Protein AF-A0AAN8U9X2-F1 (afdb_monomer)

Foldseek 3Di:
DDPPPPLQQFWQAKWKFKAAQVPAFDDQVVVQVPADQWDDDVVVPQWIWHADVVQTKIWTGHRGRMIIIIGTGGPRHRDDQVVVCVVPVVFWDDDCVVPQWIWGADVVVGTTGTTHRHD

Solvent-accessible surface area (backbone atoms only — not comparable to full-atom values): 6698 Å² total; per-residue (Å²): 135,84,83,77,76,72,82,60,59,26,29,31,68,44,35,40,41,43,47,73,66,87,70,53,74,48,64,57,66,64,50,54,73,70,50,70,65,59,52,71,43,71,90,82,43,75,41,35,40,36,50,44,79,83,68,46,29,45,33,42,38,35,38,78,24,39,34,38,36,39,33,41,50,76,46,94,52,67,63,60,64,67,60,51,29,65,78,37,48,96,37,32,49,68,49,65,92,84,38,69,37,35,42,34,52,43,79,81,70,53,26,47,36,41,41,34,72,53,126

Mean predicted aligned error: 9.98 Å

Nearest PDB structures (foldseek):
  8cen-assembly1_O  TM=5.261E-01  e=2.833E-11  Saccharomyces cerevisiae
  1cdw-assembly1_A  TM=5.249E-01  e=3.520E-11  Homo sapiens
  1vok-assembly5_A  TM=5.118E-01  e=2.833E-11  Arabidopsis thaliana
  1c9b-assembly1_B  TM=5.243E-01  e=5.433E-11  Homo sapiens
  6e16-assembly1_A  TM=5.246E-01  e=1.442E-10  Saccharomyces cerevisiae S288C

InterPro domains:
  IPR000814 TATA-box binding protein [PF00352] (10-69)
  IPR000814 TATA-box binding protein [PTHR10126] (6-68)
  IPR012295 TBP domain superfamily [G3DSA:3.30.310.10] (1-68)
  IPR012295 TBP domain superfamily [G3DSA:3.30.310.10] (69-119)

Structure (mmCIF, N/CA/C/O backbone):
data_AF-A0AAN8U9X2-F1
#
_entry.id   AF-A0AAN8U9X2-F1
#
loop_
_atom_site.group_PDB
_atom_site.id
_atom_site.type_symbol
_atom_site.label_atom_id
_atom_site.label_alt_id
_atom_site.label_comp_id
_atom_site.label_asym_id
_atom_site.label_entity_id
_atom_site.labe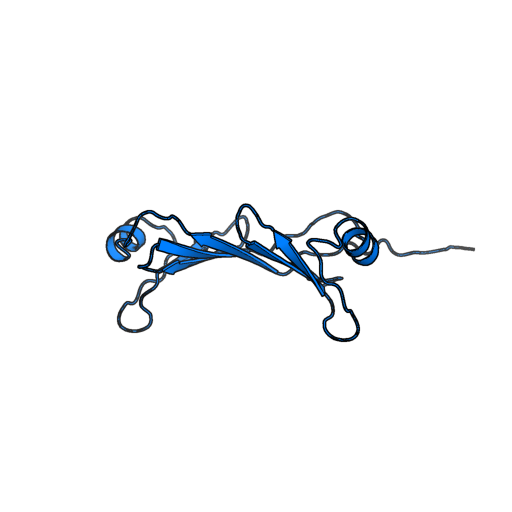l_seq_id
_atom_site.pdbx_PDB_ins_code
_atom_site.Cartn_x
_atom_site.Cartn_y
_atom_site.Cartn_z
_atom_site.occupancy
_atom_site.B_iso_or_equiv
_atom_site.auth_seq_id
_atom_site.auth_comp_id
_atom_site.auth_asym_id
_atom_site.auth_atom_id
_atom_site.pdbx_PDB_model_num
ATOM 1 N N . MET A 1 1 ? 22.095 -23.515 -30.495 1.00 36.56 1 MET A N 1
ATOM 2 C CA . MET A 1 1 ? 22.746 -22.586 -29.549 1.00 36.56 1 MET A CA 1
ATOM 3 C C . MET A 1 1 ? 21.622 -21.821 -28.869 1.00 36.56 1 MET A C 1
ATOM 5 O O . MET A 1 1 ? 20.996 -20.992 -29.509 1.00 36.56 1 MET A O 1
ATOM 9 N N . ALA A 1 2 ? 21.211 -22.280 -27.686 1.00 39.09 2 ALA A N 1
ATOM 10 C CA . ALA A 1 2 ? 19.971 -21.859 -27.040 1.00 39.09 2 ALA A CA 1
ATOM 11 C C . ALA A 1 2 ? 20.207 -20.580 -26.231 1.00 39.09 2 ALA A C 1
ATOM 13 O O . ALA A 1 2 ? 20.865 -20.643 -25.196 1.00 39.09 2 ALA A O 1
ATOM 14 N N . ASP A 1 3 ? 19.660 -19.448 -26.678 1.00 39.44 3 ASP A N 1
ATOM 15 C CA . ASP A 1 3 ? 19.497 -18.291 -25.801 1.00 39.44 3 ASP A CA 1
ATOM 16 C C . ASP A 1 3 ? 18.260 -18.529 -24.929 1.00 39.44 3 ASP A C 1
ATOM 18 O O . ASP A 1 3 ? 17.123 -18.255 -25.309 1.00 39.44 3 ASP A O 1
ATOM 22 N N . ARG A 1 4 ? 18.480 -19.156 -23.770 1.00 42.62 4 ARG A N 1
ATOM 23 C CA . ARG A 1 4 ? 17.512 -19.175 -22.673 1.00 42.62 4 ARG A CA 1
ATOM 24 C C . ARG A 1 4 ? 17.583 -17.823 -21.966 1.00 42.62 4 ARG A C 1
ATOM 26 O O . ARG A 1 4 ? 18.024 -17.751 -20.823 1.00 42.62 4 ARG A O 1
ATOM 33 N N . SER A 1 5 ? 17.131 -16.760 -22.616 1.00 51.12 5 SER A N 1
ATOM 34 C CA . SER A 1 5 ? 16.757 -15.537 -21.914 1.00 51.12 5 SER A CA 1
ATOM 35 C C . SER A 1 5 ? 15.471 -15.852 -21.140 1.00 51.12 5 SER A C 1
ATOM 37 O O . SER A 1 5 ? 14.353 -15.691 -21.623 1.00 51.12 5 SER A O 1
ATOM 39 N N . SER A 1 6 ? 15.639 -16.438 -19.951 1.00 49.09 6 SER A N 1
ATOM 40 C CA . SER A 1 6 ? 14.575 -16.739 -18.995 1.00 49.09 6 SER A CA 1
ATOM 41 C C . SER A 1 6 ? 13.675 -15.516 -18.859 1.00 49.09 6 SER A C 1
ATOM 43 O O . SER A 1 6 ? 14.129 -14.476 -18.386 1.00 49.09 6 SER A O 1
ATOM 45 N N . ALA A 1 7 ? 12.425 -15.621 -19.314 1.00 53.00 7 ALA A N 1
ATOM 46 C CA . ALA A 1 7 ? 11.437 -14.563 -19.180 1.00 53.00 7 ALA A CA 1
ATOM 47 C C . ALA A 1 7 ? 11.193 -14.328 -17.684 1.00 53.00 7 ALA A C 1
ATOM 49 O O . ALA A 1 7 ? 10.437 -15.056 -17.045 1.00 53.00 7 ALA A O 1
ATOM 50 N N . ILE A 1 8 ? 11.900 -13.357 -17.108 1.00 54.69 8 ILE A N 1
ATOM 51 C CA . ILE A 1 8 ? 11.717 -12.949 -15.718 1.00 54.69 8 ILE A CA 1
ATOM 52 C C . ILE A 1 8 ? 10.315 -12.350 -15.634 1.00 54.69 8 ILE A C 1
ATOM 54 O O . ILE A 1 8 ? 10.048 -11.316 -16.245 1.00 54.69 8 ILE A O 1
ATOM 58 N N . ILE A 1 9 ? 9.416 -13.013 -14.909 1.00 57.53 9 ILE A N 1
ATOM 59 C CA . ILE A 1 9 ? 8.098 -12.476 -14.573 1.00 57.53 9 ILE A CA 1
ATOM 60 C C . ILE A 1 9 ? 8.289 -11.666 -13.283 1.00 57.53 9 ILE A C 1
ATOM 62 O O . ILE A 1 9 ? 8.527 -12.264 -12.233 1.00 57.53 9 ILE A O 1
ATOM 66 N N . PRO A 1 10 ? 8.283 -10.323 -13.326 1.00 56.28 10 PRO A N 1
ATOM 67 C CA . PRO A 1 10 ? 8.374 -9.514 -12.126 1.00 56.28 10 PRO A CA 1
ATOM 68 C C . PRO A 1 10 ? 7.079 -9.633 -11.329 1.00 56.28 10 PRO A C 1
ATOM 70 O O . PRO A 1 10 ? 5.988 -9.663 -11.886 1.00 56.28 10 PRO A O 1
ATOM 73 N N . THR A 1 11 ? 7.203 -9.624 -10.010 1.00 57.62 11 THR A N 1
ATOM 74 C CA . THR A 1 11 ? 6.068 -9.624 -9.091 1.00 57.62 11 THR A CA 1
ATOM 75 C C . THR A 1 11 ? 5.982 -8.258 -8.408 1.00 57.62 11 THR A C 1
ATOM 77 O O . THR A 1 11 ? 6.978 -7.717 -7.922 1.00 57.62 11 THR A O 1
ATOM 80 N N . LEU A 1 12 ? 4.789 -7.654 -8.365 1.00 62.72 12 LEU A N 1
ATOM 81 C CA . LEU A 1 12 ? 4.561 -6.411 -7.621 1.00 62.72 12 LEU A CA 1
ATOM 82 C C . LEU A 1 12 ? 4.423 -6.743 -6.134 1.00 62.72 12 LEU A C 1
ATOM 84 O O . LEU A 1 12 ? 3.328 -6.898 -5.593 1.00 62.72 12 LEU A O 1
ATOM 88 N N . GLN A 1 13 ? 5.560 -6.840 -5.449 1.00 57.84 13 GLN A N 1
ATOM 89 C CA . GLN A 1 13 ? 5.555 -7.255 -4.051 1.00 57.84 13 GLN A CA 1
ATOM 90 C C . GLN A 1 13 ? 4.740 -6.328 -3.148 1.00 57.84 13 GLN A C 1
ATOM 92 O O . GLN A 1 13 ? 4.037 -6.836 -2.281 1.00 57.84 13 GLN A O 1
ATOM 97 N N . ASN A 1 14 ? 4.805 -5.005 -3.338 1.00 63.91 14 ASN A N 1
ATOM 98 C CA . ASN A 1 14 ? 4.109 -4.048 -2.478 1.00 63.91 14 ASN A CA 1
ATOM 99 C C . ASN A 1 14 ? 3.698 -2.777 -3.240 1.00 63.91 14 ASN A C 1
ATOM 101 O O . ASN A 1 14 ? 4.521 -1.998 -3.699 1.00 63.91 14 ASN A O 1
ATOM 105 N N . ILE A 1 15 ? 2.405 -2.504 -3.296 1.00 67.00 15 ILE A N 1
ATOM 106 C CA . ILE A 1 15 ? 1.794 -1.266 -3.764 1.00 67.00 15 ILE A CA 1
ATOM 107 C C . ILE A 1 15 ? 1.291 -0.519 -2.536 1.00 67.00 15 ILE A C 1
ATOM 109 O O . ILE A 1 15 ? 0.393 -1.005 -1.853 1.00 67.00 15 ILE A O 1
ATOM 113 N N . THR A 1 16 ? 1.823 0.676 -2.281 1.00 71.00 16 THR A N 1
ATOM 114 C CA . THR A 1 16 ? 1.337 1.535 -1.195 1.00 71.00 16 THR A CA 1
ATOM 115 C C . THR A 1 16 ? 0.561 2.717 -1.765 1.00 71.00 16 THR A C 1
ATOM 117 O O . THR A 1 16 ? 1.117 3.722 -2.199 1.00 71.00 16 THR A O 1
ATOM 120 N N . ALA A 1 17 ? -0.761 2.627 -1.746 1.00 70.12 17 ALA A N 1
ATOM 121 C CA . ALA A 1 17 ? -1.620 3.745 -2.092 1.00 70.12 17 ALA A CA 1
ATOM 122 C C . ALA A 1 17 ? -1.954 4.581 -0.862 1.00 70.12 17 ALA A C 1
ATOM 124 O O . ALA A 1 17 ? -2.247 4.059 0.209 1.00 70.12 17 ALA A O 1
ATOM 125 N N . THR A 1 18 ? -1.951 5.898 -1.024 1.00 75.19 18 THR A N 1
ATOM 126 C CA . THR A 1 18 ? -2.496 6.809 -0.021 1.00 75.19 18 THR A CA 1
ATOM 127 C C . THR A 1 18 ? -3.674 7.531 -0.654 1.00 75.19 18 THR A C 1
ATOM 129 O O . THR A 1 18 ? -3.566 8.076 -1.746 1.00 75.19 18 THR A O 1
ATOM 132 N N . LEU A 1 19 ? -4.808 7.548 0.032 1.00 76.69 19 LEU A N 1
ATOM 133 C CA . LEU A 1 19 ? -5.996 8.286 -0.366 1.00 76.69 19 LEU A CA 1
ATOM 134 C C . LEU A 1 19 ? -6.344 9.280 0.742 1.00 76.69 19 LEU A C 1
ATOM 136 O O . LEU A 1 19 ? -6.328 8.935 1.922 1.00 76.69 19 LEU A O 1
ATOM 140 N N . SER A 1 20 ? -6.650 10.515 0.362 1.00 79.00 20 SER A N 1
ATOM 141 C CA . SER A 1 20 ? -7.336 11.465 1.236 1.00 79.00 20 SER A CA 1
ATOM 142 C C . SER A 1 20 ? -8.790 11.493 0.797 1.00 79.00 20 SER A C 1
ATOM 144 O O . SER A 1 20 ? -9.056 11.666 -0.389 1.00 79.00 20 SER A O 1
ATOM 146 N N . LEU A 1 21 ? -9.715 11.255 1.723 1.00 76.19 21 LEU A N 1
ATOM 147 C CA . LEU A 1 21 ? -11.148 11.268 1.428 1.00 76.19 21 LEU A CA 1
ATOM 148 C C . LEU A 1 21 ? -11.749 12.677 1.457 1.00 76.19 21 LEU A C 1
ATOM 15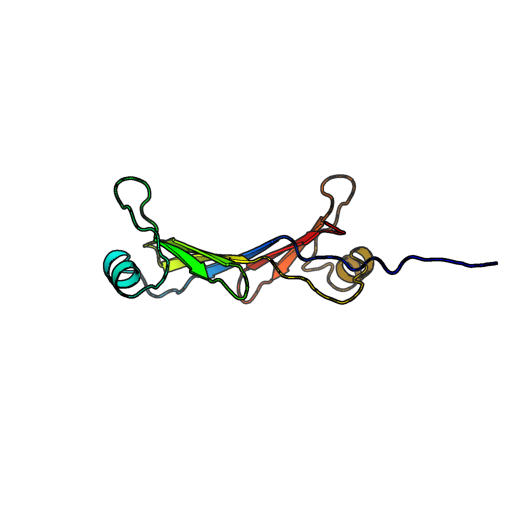0 O O . LEU A 1 21 ? -12.915 12.830 1.113 1.00 76.19 21 LEU A O 1
ATOM 154 N N . ASP A 1 22 ? -10.982 13.680 1.897 1.00 76.69 22 ASP A N 1
ATOM 155 C CA . ASP A 1 22 ? -11.372 15.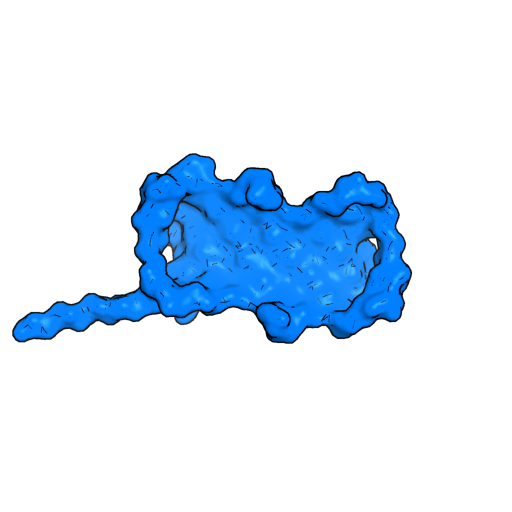096 1.981 1.00 76.69 22 ASP A CA 1
ATOM 156 C C . ASP A 1 22 ? -12.756 15.331 2.626 1.00 76.69 22 ASP A C 1
ATOM 158 O O . ASP A 1 22 ? -13.410 16.346 2.413 1.00 76.69 22 ASP A O 1
ATOM 162 N N . CYS A 1 23 ? -13.195 14.393 3.470 1.00 71.88 23 CYS A N 1
ATOM 163 C CA . CYS A 1 23 ? -14.529 14.346 4.064 1.00 71.88 23 CYS A CA 1
ATOM 164 C C . CYS A 1 23 ? -14.534 14.728 5.557 1.00 71.88 23 CYS A C 1
ATOM 166 O O . CYS A 1 23 ? -15.470 14.406 6.285 1.00 71.88 23 CYS A O 1
ATOM 168 N N . GLY A 1 24 ? -13.483 15.396 6.042 1.00 78.31 24 GLY A N 1
ATOM 169 C CA . GLY A 1 24 ? -13.331 15.750 7.456 1.00 78.31 24 GLY A CA 1
ATOM 170 C C . GLY A 1 24 ? -12.966 14.558 8.353 1.00 78.31 24 GLY A C 1
ATOM 171 O O . GLY A 1 24 ? -12.321 13.604 7.916 1.00 78.31 24 GLY A O 1
ATOM 172 N N . LYS A 1 25 ? -13.324 14.634 9.645 1.00 84.06 25 LYS A N 1
ATOM 173 C CA . LYS A 1 25 ? -13.003 13.579 10.621 1.00 84.06 25 LYS A CA 1
ATOM 174 C C . LYS A 1 25 ? -13.900 12.356 10.424 1.00 84.06 25 LYS A C 1
ATOM 176 O O . LYS A 1 25 ? -15.119 12.474 10.462 1.00 84.06 25 LYS A O 1
ATOM 181 N N . LEU A 1 26 ? -13.286 11.184 10.292 1.00 86.12 26 LEU A N 1
ATOM 182 C CA . LEU A 1 26 ? -13.973 9.897 10.212 1.00 86.12 26 LEU A CA 1
ATOM 183 C C . LEU A 1 26 ? -14.247 9.324 11.603 1.00 86.12 26 LEU A C 1
ATOM 185 O O . LEU A 1 26 ? -13.367 9.325 12.470 1.00 86.12 26 LEU A O 1
ATOM 189 N N . ASP A 1 27 ? -15.438 8.753 11.785 1.00 88.88 27 ASP A N 1
ATOM 190 C CA . ASP A 1 27 ? -15.756 7.958 12.969 1.00 88.88 27 ASP A CA 1
ATOM 191 C C . ASP A 1 27 ? -15.187 6.539 12.829 1.00 88.88 27 ASP A C 1
ATOM 193 O O . ASP A 1 27 ? -15.782 5.640 12.231 1.00 88.88 27 ASP A O 1
ATOM 197 N N . LEU A 1 28 ? -14.006 6.341 13.415 1.00 88.38 28 LEU A N 1
ATOM 198 C CA . LEU A 1 28 ? -13.319 5.053 13.412 1.00 88.38 28 LEU A CA 1
ATOM 199 C C . LEU A 1 28 ? -14.098 3.948 14.135 1.00 88.38 28 LEU A C 1
ATOM 201 O O . LEU A 1 28 ? -13.935 2.785 13.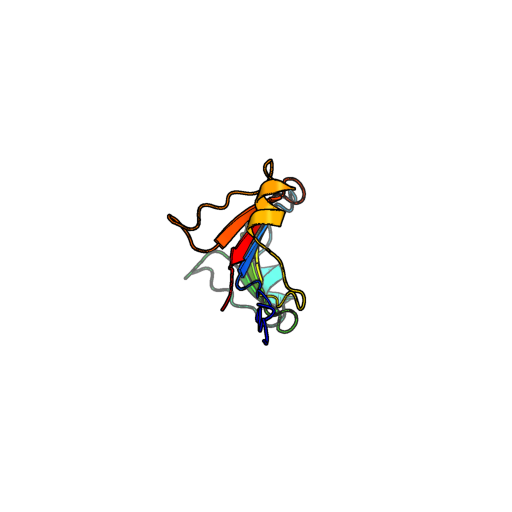778 1.00 88.38 28 LEU A O 1
ATOM 205 N N . LYS A 1 29 ? -14.938 4.279 15.127 1.00 89.44 29 LYS A N 1
ATOM 206 C CA . LYS A 1 29 ? -15.748 3.275 15.835 1.00 89.44 29 LYS A CA 1
ATOM 207 C C . LYS A 1 29 ? -16.859 2.760 14.935 1.00 89.44 29 LYS A C 1
ATOM 209 O O . LYS A 1 29 ? -17.057 1.552 14.865 1.00 89.44 29 LYS A O 1
ATOM 214 N N . ALA A 1 30 ? -17.545 3.663 14.238 1.00 88.94 30 ALA A N 1
ATOM 215 C CA . ALA A 1 30 ? -18.583 3.293 13.282 1.00 88.94 30 ALA A CA 1
ATOM 216 C C . ALA A 1 30 ? -18.010 2.443 12.137 1.00 88.94 30 ALA A C 1
ATOM 218 O O . ALA A 1 30 ? -18.583 1.411 11.794 1.00 88.94 30 ALA A O 1
ATOM 219 N N . ILE A 1 31 ? -16.841 2.828 11.609 1.00 87.56 31 ILE A N 1
ATOM 220 C CA . ILE A 1 31 ? -16.134 2.053 10.579 1.00 87.56 31 ILE A CA 1
ATOM 221 C C . ILE A 1 31 ? -15.748 0.673 11.110 1.00 87.56 31 ILE A C 1
ATOM 223 O O . ILE A 1 31 ? -15.994 -0.318 10.432 1.00 87.56 31 ILE A O 1
ATOM 227 N N . ALA A 1 32 ? -15.178 0.591 12.316 1.00 87.81 32 ALA A N 1
ATOM 228 C CA . ALA A 1 32 ? -14.793 -0.687 12.903 1.00 87.81 32 ALA A CA 1
ATOM 229 C C . ALA A 1 32 ? -16.002 -1.609 13.119 1.00 87.81 32 ALA A C 1
ATOM 231 O O . ALA A 1 32 ? -15.920 -2.792 12.838 1.00 87.81 32 ALA A O 1
ATOM 232 N N . LEU A 1 33 ? -17.143 -1.061 13.548 1.00 87.81 33 LEU A N 1
ATOM 233 C CA . LEU A 1 33 ? -18.361 -1.839 13.786 1.00 87.81 33 LEU A CA 1
ATOM 234 C C . LEU A 1 33 ? -18.967 -2.426 12.497 1.00 87.81 33 LEU A C 1
ATOM 236 O O . LEU A 1 33 ? -19.646 -3.448 12.548 1.00 87.81 33 LEU A O 1
ATOM 240 N N . GLN A 1 34 ? -18.769 -1.759 11.357 1.00 86.25 34 GLN A N 1
ATOM 241 C CA . GLN A 1 34 ? -19.326 -2.168 10.062 1.00 86.25 34 GLN A CA 1
ATOM 242 C C . GLN A 1 34 ? -18.343 -2.958 9.191 1.00 86.25 34 GLN A C 1
ATOM 244 O O . GLN A 1 34 ? -18.767 -3.673 8.277 1.00 86.25 34 GLN A O 1
ATOM 249 N N . ALA A 1 35 ? -17.040 -2.806 9.427 1.00 82.25 35 ALA A N 1
ATOM 250 C CA . ALA A 1 35 ? -16.011 -3.504 8.676 1.00 82.25 35 ALA A CA 1
ATOM 251 C C . ALA A 1 35 ? -16.031 -5.012 8.974 1.00 82.25 35 ALA A C 1
ATOM 253 O O . ALA A 1 35 ? -16.566 -5.477 9.975 1.00 82.25 35 ALA A O 1
ATOM 254 N N . ARG A 1 36 ? -15.473 -5.793 8.045 1.00 74.12 36 ARG A N 1
ATOM 255 C CA . ARG A 1 36 ? -15.220 -7.224 8.236 1.00 74.12 36 ARG A CA 1
ATOM 256 C C . ARG A 1 36 ? -13.711 -7.430 8.285 1.00 74.12 36 ARG A C 1
ATOM 258 O O . ARG A 1 36 ? -13.015 -6.954 7.390 1.00 74.12 36 ARG A O 1
ATOM 265 N N . ASN A 1 37 ? -13.226 -8.221 9.240 1.00 85.00 37 ASN A N 1
ATOM 266 C CA . ASN A 1 37 ? -11.796 -8.510 9.433 1.00 85.00 37 ASN A CA 1
ATOM 267 C C . ASN A 1 37 ? -10.965 -7.245 9.721 1.00 85.00 37 ASN A C 1
ATOM 269 O O . ASN A 1 37 ? -9.991 -6.937 9.019 1.00 85.00 37 ASN A O 1
ATOM 273 N N . GLU A 1 38 ? -11.365 -6.523 10.758 1.00 87.31 38 GLU A N 1
ATOM 274 C CA . GLU A 1 38 ? -10.735 -5.306 11.241 1.00 87.31 38 GLU A CA 1
ATOM 275 C C . GLU A 1 38 ? -10.084 -5.469 12.622 1.00 87.31 38 GLU A C 1
ATOM 277 O O . GLU A 1 38 ? -10.503 -6.262 13.460 1.00 87.31 38 GLU A O 1
ATOM 282 N N . GLU A 1 39 ? -9.042 -4.680 12.872 1.00 89.75 39 GLU A N 1
ATOM 283 C CA . GLU A 1 39 ? -8.459 -4.487 14.194 1.00 89.75 39 GLU A CA 1
ATOM 284 C C . GLU A 1 39 ? -8.575 -3.000 14.554 1.00 89.75 39 GLU A C 1
ATOM 286 O O . GLU A 1 39 ? -7.957 -2.140 13.915 1.00 89.75 39 GLU A O 1
ATOM 291 N N . TYR A 1 40 ? -9.341 -2.688 15.601 1.00 90.62 40 TYR A N 1
ATOM 292 C CA . TYR A 1 40 ? -9.447 -1.339 16.154 1.00 90.62 40 TYR A CA 1
ATOM 293 C C . TYR A 1 40 ? -9.200 -1.359 17.664 1.00 90.62 40 TYR A C 1
ATOM 295 O O . TYR A 1 40 ? -9.962 -1.939 18.434 1.00 90.62 40 TYR A O 1
ATOM 303 N N . ASN A 1 41 ? -8.120 -0.706 18.101 1.00 88.19 41 ASN A N 1
ATOM 304 C CA . ASN A 1 41 ? -7.828 -0.503 19.517 1.00 88.19 41 ASN A CA 1
ATOM 305 C C . ASN A 1 41 ? -7.311 0.927 19.737 1.00 88.19 41 ASN A C 1
ATOM 307 O O . ASN A 1 41 ? -6.103 1.152 19.620 1.00 88.19 41 ASN A O 1
ATOM 311 N N . PRO A 1 42 ? -8.188 1.880 20.106 1.00 85.62 42 PRO A N 1
ATOM 312 C CA . PRO A 1 42 ? -7.813 3.284 20.252 1.00 85.62 42 PRO A CA 1
ATOM 313 C C . PRO A 1 42 ? -6.810 3.538 21.383 1.00 85.62 42 PRO A C 1
ATOM 315 O O . PRO A 1 42 ? -6.159 4.576 21.372 1.00 85.62 42 PRO A O 1
ATOM 318 N N . LYS A 1 43 ? -6.650 2.607 22.340 1.00 88.81 43 LYS A N 1
ATOM 319 C CA . LYS A 1 43 ? -5.606 2.697 23.377 1.00 88.81 43 LYS A CA 1
ATOM 320 C C . LYS A 1 43 ? -4.218 2.347 22.833 1.00 88.81 43 LYS A C 1
ATOM 322 O O . LYS A 1 43 ? -3.228 2.815 23.379 1.00 88.81 43 LYS A O 1
ATOM 327 N N . ARG A 1 44 ? -4.148 1.510 21.788 1.00 88.50 44 ARG A N 1
ATOM 328 C CA . ARG A 1 44 ? -2.896 1.101 21.132 1.00 88.50 44 ARG A CA 1
ATOM 329 C C . ARG A 1 44 ? -2.534 2.062 20.003 1.00 88.50 44 ARG A C 1
ATOM 331 O O . ARG A 1 44 ? -1.434 2.596 19.994 1.00 88.50 44 ARG A O 1
ATOM 338 N N . LEU A 1 45 ? -3.447 2.255 19.049 1.00 84.19 45 LEU A N 1
ATOM 339 C CA . LEU A 1 45 ? -3.268 3.130 17.888 1.00 84.19 45 LEU A CA 1
ATOM 340 C C . LEU A 1 45 ? -4.617 3.756 17.480 1.00 84.19 45 LEU A C 1
ATOM 342 O O . LEU A 1 45 ? -5.608 3.032 17.372 1.00 84.19 45 LEU A O 1
ATOM 346 N N . PRO A 1 46 ? -4.681 5.067 17.183 1.00 86.19 46 PRO A N 1
ATOM 347 C CA . PRO A 1 46 ? -5.910 5.745 16.762 1.00 86.19 46 PRO A CA 1
ATOM 348 C C . PRO A 1 46 ? -6.195 5.544 15.258 1.00 86.19 46 PRO A C 1
ATOM 350 O O . PRO A 1 46 ? -6.370 6.508 14.510 1.00 86.19 46 PRO A O 1
ATOM 353 N N . LEU A 1 47 ? -6.207 4.288 14.803 1.00 89.56 47 LEU A N 1
ATOM 354 C CA . LEU A 1 47 ? -6.491 3.896 13.420 1.00 89.56 47 LEU A CA 1
ATOM 355 C C . LEU A 1 47 ? -7.244 2.563 13.371 1.00 89.56 47 LEU A C 1
ATOM 357 O O . LEU A 1 47 ? -7.165 1.770 14.311 1.00 89.56 47 LEU A O 1
ATOM 361 N N . VAL A 1 48 ? -7.946 2.314 12.267 1.00 91.62 48 VAL A N 1
ATOM 362 C CA . VAL A 1 48 ? -8.539 1.004 11.959 1.00 91.62 48 VAL A CA 1
ATOM 363 C C . VAL A 1 48 ? -7.625 0.285 10.976 1.00 91.62 48 VAL A C 1
ATOM 365 O O . VAL A 1 48 ? -7.277 0.842 9.931 1.00 91.62 48 VAL A O 1
ATOM 368 N N . ILE A 1 49 ? -7.231 -0.941 11.309 1.00 91.12 49 ILE A N 1
ATOM 369 C CA . ILE A 1 49 ? -6.554 -1.846 10.378 1.00 91.12 49 ILE A CA 1
ATOM 370 C C . ILE A 1 49 ? -7.629 -2.729 9.763 1.00 91.12 49 ILE A C 1
ATOM 372 O O . ILE A 1 49 ? -8.344 -3.397 10.495 1.00 91.12 49 ILE A O 1
ATOM 376 N N . MET A 1 50 ? -7.736 -2.766 8.443 1.00 89.44 50 MET A N 1
ATOM 377 C CA . MET A 1 50 ? -8.673 -3.631 7.727 1.00 89.44 50 MET A CA 1
ATOM 378 C C . MET A 1 50 ? -7.904 -4.541 6.775 1.00 89.44 50 MET A C 1
ATOM 380 O O . MET A 1 50 ? -6.992 -4.083 6.080 1.00 89.44 50 MET A O 1
ATOM 384 N N . ARG A 1 51 ? -8.256 -5.828 6.729 1.00 88.25 51 ARG A N 1
ATOM 385 C CA . ARG A 1 51 ? -7.592 -6.808 5.857 1.00 88.25 51 ARG A CA 1
ATOM 386 C C . ARG A 1 51 ? -8.565 -7.373 4.832 1.00 88.25 51 ARG A C 1
ATOM 388 O O . ARG A 1 51 ? -9.577 -7.972 5.187 1.00 88.25 51 ARG A O 1
ATOM 395 N N . ILE A 1 52 ? -8.217 -7.234 3.556 1.00 85.06 52 ILE A N 1
ATOM 396 C CA . ILE A 1 52 ? -8.957 -7.835 2.441 1.00 85.06 52 ILE A CA 1
ATOM 397 C C . ILE A 1 52 ? -8.184 -9.073 1.988 1.00 85.06 52 ILE A C 1
ATOM 399 O O . ILE A 1 52 ? -6.957 -9.042 1.878 1.00 85.06 52 ILE A O 1
ATOM 403 N N . ARG A 1 53 ? -8.896 -10.185 1.775 1.00 82.94 53 ARG A N 1
ATOM 404 C CA . ARG A 1 53 ? -8.283 -11.467 1.391 1.00 82.94 53 ARG A CA 1
ATOM 405 C C . ARG A 1 53 ? -7.912 -11.513 -0.089 1.00 82.94 53 ARG A C 1
ATOM 407 O O . ARG A 1 53 ? -6.845 -12.020 -0.413 1.00 82.94 53 ARG A O 1
ATOM 414 N N . GLU A 1 54 ? -8.761 -10.965 -0.955 1.00 76.06 54 GLU A N 1
ATOM 415 C CA . GLU A 1 54 ? -8.563 -10.980 -2.402 1.00 76.06 54 GLU A CA 1
ATOM 416 C C . GLU A 1 54 ? -8.995 -9.638 -3.027 1.00 76.06 54 GLU A C 1
ATOM 418 O O . GLU A 1 54 ? -10.177 -9.298 -2.958 1.00 76.06 54 GLU A O 1
ATOM 423 N N . PRO A 1 55 ? -8.053 -8.848 -3.585 1.00 74.81 55 PRO A N 1
ATOM 424 C CA . PRO A 1 55 ? -6.600 -9.032 -3.492 1.00 74.81 55 PRO A CA 1
ATOM 425 C C . PRO A 1 55 ? -6.115 -8.932 -2.036 1.00 74.81 55 PRO A C 1
ATOM 427 O O . PRO A 1 55 ? -6.746 -8.281 -1.200 1.00 74.81 55 PRO A O 1
ATOM 430 N N . LYS A 1 56 ? -4.987 -9.579 -1.721 1.00 80.56 56 LYS A N 1
ATOM 431 C CA . LYS A 1 56 ? -4.411 -9.551 -0.372 1.00 80.56 56 LYS A CA 1
ATOM 432 C C . LYS A 1 56 ? -3.922 -8.137 -0.061 1.00 80.56 56 LYS A C 1
ATOM 434 O O . LYS A 1 56 ? -2.873 -7.714 -0.548 1.00 80.56 56 LYS A O 1
ATOM 439 N N . THR A 1 57 ? -4.682 -7.406 0.751 1.00 83.81 57 THR A N 1
ATOM 440 C CA . THR A 1 57 ? -4.363 -6.017 1.110 1.00 83.81 57 THR A CA 1
ATOM 441 C C . THR A 1 57 ? -4.545 -5.756 2.599 1.00 83.81 57 THR A C 1
ATOM 443 O O . THR A 1 57 ? -5.375 -6.371 3.273 1.00 83.81 57 THR A O 1
ATOM 446 N N . THR A 1 58 ? -3.741 -4.835 3.123 1.00 87.50 58 THR A N 1
ATOM 447 C CA . THR A 1 58 ? -3.882 -4.267 4.464 1.00 87.50 58 THR A CA 1
ATOM 448 C C . THR A 1 58 ? -4.114 -2.771 4.323 1.00 87.50 58 THR A C 1
ATOM 450 O O . THR A 1 58 ? -3.283 -2.050 3.779 1.00 87.50 58 THR A O 1
ATOM 453 N N . THR A 1 59 ? -5.252 -2.305 4.818 1.00 87.38 59 THR A N 1
ATOM 454 C CA . THR A 1 59 ? -5.647 -0.899 4.794 1.00 87.38 59 THR A CA 1
ATOM 455 C C . THR A 1 59 ? -5.566 -0.316 6.197 1.00 87.38 59 THR A C 1
ATOM 457 O O . THR A 1 59 ? -6.044 -0.916 7.154 1.00 87.38 59 THR A O 1
ATOM 460 N N . LEU A 1 60 ? -4.968 0.862 6.318 1.00 89.31 60 LEU A N 1
ATOM 461 C CA . LEU A 1 60 ? -4.852 1.659 7.530 1.00 89.31 60 LEU A CA 1
ATOM 462 C C . LEU A 1 60 ? -5.710 2.916 7.365 1.00 89.31 60 LEU A C 1
ATOM 464 O O . LEU A 1 60 ? -5.416 3.768 6.523 1.00 89.31 60 LEU A O 1
ATOM 468 N N . ILE A 1 61 ? -6.760 3.038 8.170 1.00 88.50 61 ILE A N 1
ATOM 469 C CA . ILE A 1 61 ? -7.723 4.143 8.113 1.00 88.50 61 ILE A CA 1
ATOM 470 C C . ILE A 1 61 ? -7.497 5.052 9.317 1.00 88.50 61 ILE A C 1
ATOM 472 O O . ILE A 1 61 ? -7.591 4.614 10.464 1.00 88.50 61 ILE A O 1
ATOM 476 N N . PHE A 1 62 ? -7.215 6.326 9.059 1.00 88.81 62 PHE A N 1
ATOM 477 C CA . PHE A 1 62 ? -6.944 7.331 10.081 1.00 88.81 62 PHE A CA 1
ATOM 478 C C . PHE A 1 62 ? -8.166 8.228 10.279 1.00 88.81 62 PHE A C 1
ATOM 480 O O . PHE A 1 62 ? -8.830 8.610 9.315 1.00 88.81 62 PHE A O 1
ATOM 487 N N . ALA A 1 63 ? -8.413 8.651 11.523 1.00 85.38 63 ALA A N 1
ATOM 488 C CA . ALA A 1 63 ? -9.524 9.550 11.858 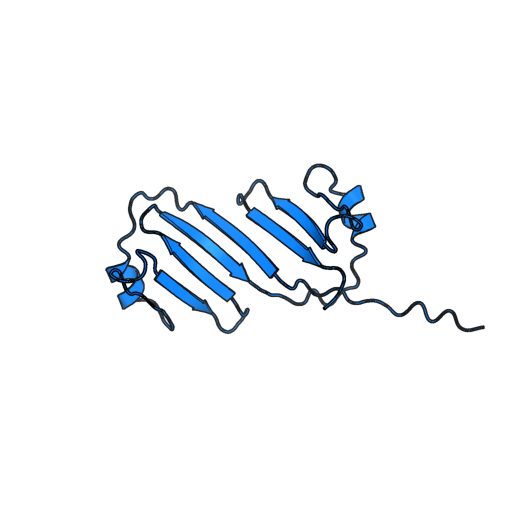1.00 85.38 63 ALA A CA 1
ATOM 489 C C . ALA A 1 63 ? -9.490 10.874 11.074 1.00 85.38 63 ALA A C 1
ATOM 491 O O . ALA A 1 63 ? -10.522 11.499 10.883 1.00 85.38 63 ALA A O 1
ATOM 492 N N . ALA A 1 64 ? -8.320 11.297 10.590 1.00 83.81 64 ALA A N 1
ATOM 493 C CA . ALA A 1 64 ? -8.145 12.510 9.792 1.00 83.81 64 ALA A CA 1
ATOM 494 C C . ALA A 1 64 ? -8.638 12.391 8.331 1.00 83.81 64 ALA A C 1
ATOM 496 O O . ALA A 1 64 ? -8.289 13.236 7.515 1.00 83.81 64 ALA A O 1
ATOM 497 N N . GLY A 1 65 ? -9.368 11.330 7.965 1.00 79.88 65 GLY A N 1
ATOM 498 C CA . GLY A 1 65 ? -9.828 11.126 6.584 1.00 79.88 65 GLY A CA 1
ATOM 499 C C . GLY A 1 65 ? -8.739 10.616 5.636 1.00 79.88 65 GLY A C 1
ATOM 500 O O . GLY A 1 65 ? -8.960 10.512 4.432 1.00 79.88 65 GLY A O 1
ATOM 501 N N . LYS A 1 66 ? -7.559 10.280 6.172 1.00 81.06 66 LYS A N 1
ATOM 502 C CA . LYS A 1 66 ? -6.449 9.694 5.419 1.00 81.06 66 LYS A CA 1
ATOM 503 C C . LYS A 1 66 ? -6.537 8.174 5.469 1.00 81.06 66 LYS A C 1
ATOM 505 O O . LYS A 1 66 ? -6.666 7.590 6.543 1.00 81.06 66 LYS A O 1
ATOM 510 N N . ILE A 1 67 ? -6.400 7.535 4.320 1.00 82.12 67 ILE A N 1
ATOM 511 C CA . ILE A 1 67 ? -6.347 6.085 4.164 1.00 82.12 67 ILE A CA 1
ATOM 512 C C . ILE A 1 67 ? -5.004 5.725 3.533 1.00 82.12 67 ILE A C 1
ATOM 514 O O . ILE A 1 67 ? -4.595 6.328 2.545 1.00 82.12 67 ILE A O 1
ATOM 518 N N . ASN A 1 68 ? -4.308 4.742 4.096 1.00 78.81 68 ASN A N 1
ATOM 519 C CA . ASN A 1 68 ? -3.137 4.128 3.475 1.00 78.81 68 ASN A CA 1
ATOM 520 C C . ASN A 1 68 ? -3.453 2.663 3.188 1.00 78.81 68 ASN A C 1
ATOM 522 O O . ASN A 1 68 ? -3.796 1.920 4.097 1.00 78.81 68 ASN A O 1
ATOM 526 N N . ILE A 1 69 ? -3.348 2.247 1.937 1.00 78.06 69 ILE A N 1
ATOM 527 C CA . ILE A 1 69 ? -3.606 0.889 1.475 1.00 78.06 69 ILE A CA 1
ATOM 528 C C . ILE A 1 69 ? -2.269 0.301 1.061 1.00 78.06 69 ILE A C 1
ATOM 530 O O . ILE A 1 69 ? -1.595 0.859 0.204 1.00 78.06 69 ILE A O 1
ATOM 534 N N . VAL A 1 70 ? -1.898 -0.828 1.648 1.00 77.62 70 VAL A N 1
ATOM 535 C CA . VAL A 1 70 ? -0.767 -1.635 1.200 1.00 77.62 70 VAL A CA 1
ATOM 536 C C . VAL A 1 70 ? -1.333 -2.902 0.575 1.00 77.62 70 VAL A C 1
ATOM 538 O O . VAL A 1 70 ? -2.019 -3.681 1.238 1.00 77.62 70 VAL A O 1
ATOM 541 N N . ALA A 1 71 ? -1.083 -3.094 -0.711 1.00 70.00 71 ALA A N 1
ATOM 542 C CA . ALA A 1 71 ? -1.535 -4.233 -1.494 1.00 70.00 71 ALA A CA 1
ATOM 543 C C . ALA A 1 71 ? -0.333 -4.964 -2.084 1.00 70.00 71 ALA A C 1
ATOM 545 O O . ALA A 1 71 ? 0.650 -4.332 -2.432 1.00 70.00 71 ALA A O 1
ATOM 546 N N . SER A 1 72 ? -0.407 -6.278 -2.236 1.00 68.56 72 SER A N 1
ATOM 547 C CA . SER A 1 72 ? 0.575 -7.040 -3.012 1.00 68.56 72 SER A CA 1
ATOM 548 C C . SER A 1 72 ? -0.146 -7.654 -4.202 1.00 68.56 72 SER A C 1
ATOM 550 O O . SER A 1 72 ? -1.257 -8.170 -4.032 1.00 68.56 72 SER A O 1
ATOM 552 N N . CYS A 1 73 ? 0.425 -7.578 -5.402 1.00 67.31 73 CYS A N 1
ATOM 553 C CA . CYS A 1 73 ? -0.157 -8.240 -6.564 1.00 67.31 73 CYS A CA 1
ATOM 554 C C . CYS A 1 73 ? 0.911 -8.853 -7.470 1.00 67.31 73 CYS A C 1
ATOM 556 O O . CYS A 1 73 ? 2.048 -8.410 -7.537 1.00 67.31 73 CYS A O 1
ATOM 558 N N . ASP A 1 74 ? 0.542 -9.907 -8.184 1.00 64.81 74 ASP A N 1
ATOM 559 C CA . ASP A 1 74 ? 1.404 -10.495 -9.199 1.00 64.81 74 ASP A CA 1
ATOM 560 C C . ASP A 1 74 ? 0.998 -9.941 -10.570 1.00 64.81 74 ASP A C 1
ATOM 562 O O . ASP A 1 74 ? -0.122 -10.165 -11.041 1.00 64.81 74 ASP A O 1
ATOM 566 N N . VAL A 1 75 ? 1.894 -9.179 -11.195 1.00 61.38 75 VAL A N 1
ATOM 567 C CA . VAL A 1 75 ? 1.741 -8.741 -12.583 1.00 61.38 75 VAL A CA 1
ATOM 568 C C . VAL A 1 75 ? 2.319 -9.846 -13.445 1.00 61.38 75 VAL A C 1
ATOM 570 O O . VAL A 1 75 ? 3.512 -9.890 -13.706 1.00 61.38 75 VAL A O 1
ATOM 573 N N . ARG A 1 76 ? 1.440 -10.750 -13.886 1.00 57.47 76 ARG A N 1
ATOM 574 C CA . ARG A 1 76 ? 1.747 -11.955 -14.678 1.00 57.47 76 ARG A CA 1
ATOM 575 C C . ARG A 1 76 ? 2.289 -11.670 -16.094 1.00 57.47 76 ARG A C 1
ATOM 577 O O . ARG A 1 76 ? 1.985 -12.407 -17.030 1.00 57.47 76 ARG A O 1
ATOM 584 N N . PHE A 1 77 ? 3.049 -10.596 -16.285 1.00 56.94 77 PHE A N 1
ATOM 585 C CA . PHE A 1 77 ? 3.742 -10.266 -17.522 1.00 56.94 77 PHE A CA 1
ATOM 586 C C . PHE A 1 77 ? 5.162 -9.755 -17.226 1.00 56.94 77 PHE A C 1
ATOM 588 O O . PHE A 1 77 ? 5.347 -8.969 -16.296 1.00 56.94 77 PHE A O 1
ATOM 595 N N . PRO A 1 78 ? 6.169 -10.163 -18.021 1.00 54.66 78 PRO A N 1
ATOM 596 C CA . PRO A 1 78 ? 7.536 -9.673 -17.896 1.00 54.66 78 PRO A CA 1
ATOM 597 C C . PRO A 1 78 ? 7.571 -8.157 -18.108 1.00 54.66 78 PRO A C 1
ATOM 599 O O . PRO A 1 78 ? 7.212 -7.664 -19.175 1.00 54.66 78 PRO A O 1
ATOM 602 N N . ASN A 1 79 ? 7.995 -7.408 -17.094 1.00 62.72 79 ASN A N 1
ATOM 603 C CA . ASN A 1 79 ? 8.105 -5.956 -17.151 1.00 62.72 79 ASN A CA 1
ATOM 604 C C . ASN A 1 79 ? 9.570 -5.560 -16.959 1.00 62.72 79 ASN A C 1
ATOM 606 O O . ASN A 1 79 ? 10.177 -5.849 -15.926 1.00 62.72 79 ASN A O 1
ATOM 610 N N . ARG A 1 80 ? 10.159 -4.916 -17.969 1.00 72.94 80 ARG A N 1
ATOM 611 C CA . ARG A 1 80 ? 11.534 -4.418 -17.892 1.00 72.94 80 ARG A CA 1
ATOM 612 C C . ARG A 1 80 ? 11.492 -3.083 -17.144 1.00 72.94 80 ARG A C 1
ATOM 614 O O . ARG A 1 80 ? 11.069 -2.085 -17.724 1.00 72.94 80 ARG A O 1
ATOM 621 N N . LEU A 1 81 ? 11.899 -3.068 -15.868 1.00 77.06 81 LEU A N 1
ATOM 622 C CA . LEU A 1 81 ? 11.841 -1.861 -15.020 1.00 77.06 81 LEU A CA 1
ATOM 623 C C . LEU A 1 81 ? 12.532 -0.658 -15.664 1.00 77.06 81 LEU A C 1
ATOM 625 O O . LEU A 1 81 ? 12.016 0.450 -15.591 1.00 77.06 81 LEU A O 1
ATOM 629 N N . GLU A 1 82 ? 13.644 -0.890 -16.358 1.00 80.69 82 GLU A N 1
ATOM 630 C CA . GLU A 1 82 ? 14.359 0.139 -17.119 1.00 80.69 82 GLU A CA 1
ATOM 631 C C . GLU A 1 82 ? 13.480 0.778 -18.199 1.00 80.69 82 GLU A C 1
ATOM 633 O O . GLU A 1 82 ? 13.432 1.998 -18.322 1.00 80.69 82 GLU A O 1
ATOM 638 N N . GLY A 1 83 ? 12.730 -0.033 -18.952 1.00 80.50 83 GLY A N 1
ATOM 639 C CA . GLY A 1 83 ? 11.821 0.461 -19.985 1.00 80.50 83 GLY A CA 1
ATOM 640 C C . GLY A 1 83 ? 10.693 1.306 -19.394 1.00 80.50 83 GLY A C 1
ATOM 641 O O . GLY A 1 83 ? 10.377 2.367 -19.928 1.00 80.50 83 GLY A O 1
ATOM 642 N N . LEU A 1 84 ? 10.138 0.878 -18.254 1.00 78.88 84 LEU A N 1
ATOM 643 C CA . LEU A 1 84 ? 9.126 1.646 -17.528 1.00 78.88 84 LEU A CA 1
ATOM 644 C C . LEU A 1 84 ? 9.700 2.959 -16.973 1.00 78.88 84 LEU A C 1
ATOM 646 O O . LEU A 1 84 ? 9.063 4.004 -17.101 1.00 78.88 84 LEU A O 1
ATOM 650 N N . ALA A 1 85 ? 10.909 2.924 -16.407 1.00 84.94 85 ALA A N 1
ATOM 651 C CA . ALA A 1 85 ? 11.595 4.104 -15.891 1.00 84.94 85 ALA A CA 1
ATOM 652 C C . ALA A 1 85 ? 11.863 5.137 -16.991 1.00 84.94 85 ALA A C 1
ATOM 654 O O . ALA A 1 85 ? 11.648 6.326 -16.775 1.00 84.94 85 ALA A O 1
ATOM 655 N N . ILE A 1 86 ? 12.279 4.690 -18.179 1.00 84.50 86 ILE A N 1
ATOM 656 C CA . ILE A 1 86 ? 12.541 5.568 -19.325 1.00 84.50 86 ILE A CA 1
ATOM 657 C C . ILE A 1 86 ? 11.233 6.149 -19.869 1.00 84.50 86 ILE A C 1
ATOM 659 O O . ILE A 1 86 ? 11.116 7.365 -20.025 1.00 84.50 86 ILE A O 1
ATOM 663 N N . ALA A 1 87 ? 10.234 5.300 -20.128 1.00 83.62 87 ALA A N 1
ATOM 664 C CA . ALA A 1 87 ? 8.970 5.732 -20.718 1.00 83.62 87 ALA A CA 1
ATOM 665 C C . ALA A 1 87 ? 8.182 6.673 -19.790 1.00 83.62 87 ALA A C 1
ATOM 667 O O . ALA A 1 87 ? 7.491 7.575 -20.258 1.00 83.62 87 ALA A O 1
ATOM 668 N N . HIS A 1 88 ? 8.273 6.463 -18.472 1.00 85.19 88 HIS A N 1
ATOM 669 C CA . HIS A 1 88 ? 7.552 7.228 -17.454 1.00 85.19 88 HIS A CA 1
ATOM 670 C C . HIS A 1 88 ? 8.522 7.962 -16.511 1.00 85.19 88 HIS A C 1
ATOM 672 O O . HIS A 1 88 ? 8.289 8.015 -15.301 1.00 85.19 88 HIS A O 1
ATOM 678 N N . SER A 1 89 ? 9.598 8.550 -17.042 1.00 87.00 89 SER A N 1
ATOM 679 C CA . SER A 1 89 ? 10.659 9.212 -16.256 1.00 87.00 89 SER A CA 1
ATOM 680 C C . SER A 1 89 ? 10.161 10.364 -15.378 1.00 87.00 89 SER A C 1
ATOM 682 O O . SER A 1 89 ? 10.660 10.579 -14.279 1.00 87.00 89 SER A O 1
ATOM 684 N N . ALA A 1 90 ? 9.102 11.059 -15.802 1.00 88.94 90 ALA A N 1
ATOM 685 C CA . ALA A 1 90 ? 8.468 12.120 -15.016 1.00 88.94 90 ALA A CA 1
ATOM 686 C C . ALA A 1 90 ? 7.754 11.614 -13.743 1.00 88.94 90 ALA A C 1
ATOM 688 O O . ALA A 1 90 ? 7.433 12.408 -12.855 1.00 88.94 90 ALA A O 1
ATOM 689 N N . PHE A 1 91 ? 7.468 10.311 -13.667 1.00 86.25 91 PHE A N 1
ATOM 690 C CA . PHE A 1 91 ? 6.728 9.681 -12.570 1.00 86.25 91 PHE A CA 1
ATOM 691 C C . PHE A 1 91 ? 7.520 8.570 -11.877 1.00 86.25 91 PHE A C 1
ATOM 693 O O . PHE A 1 91 ? 7.108 8.131 -10.808 1.00 86.25 91 PHE A O 1
ATOM 700 N N . SER A 1 92 ? 8.635 8.122 -12.450 1.00 88.69 92 SER A N 1
ATOM 701 C CA . SER A 1 92 ? 9.371 6.939 -12.004 1.00 88.69 92 SER A CA 1
ATOM 702 C C . SER A 1 92 ? 10.784 7.303 -11.570 1.00 88.69 92 SER A C 1
ATOM 704 O O . SER A 1 92 ? 11.473 8.056 -12.250 1.00 88.69 92 SER A O 1
ATOM 706 N N . SER A 1 93 ? 11.235 6.725 -10.463 1.00 89.69 93 SER A N 1
ATOM 707 C CA . SER A 1 93 ? 12.628 6.782 -10.017 1.00 89.69 93 SER A CA 1
ATOM 708 C C . SER A 1 93 ? 13.140 5.354 -9.873 1.00 89.69 93 SER A C 1
ATOM 710 O O . SER A 1 93 ? 12.557 4.570 -9.123 1.00 89.69 93 SER A O 1
ATOM 712 N N . TYR A 1 94 ? 14.186 5.005 -10.618 1.00 88.56 94 TYR A N 1
ATOM 713 C CA . TYR A 1 94 ? 14.781 3.671 -10.616 1.00 88.56 94 TYR A CA 1
ATOM 714 C C . TYR A 1 94 ? 16.304 3.793 -10.561 1.00 88.56 94 TYR A C 1
ATOM 716 O O . TYR A 1 94 ? 16.929 4.204 -11.534 1.00 88.56 94 TYR A O 1
ATOM 724 N N . GLU A 1 95 ? 16.873 3.455 -9.407 1.00 88.50 95 GLU A N 1
ATOM 725 C CA . GLU A 1 95 ? 18.310 3.504 -9.127 1.00 88.50 95 GLU A CA 1
ATOM 726 C C . GLU A 1 95 ? 18.712 2.165 -8.486 1.00 88.50 95 GLU A C 1
ATOM 728 O O . GLU A 1 95 ? 18.749 2.071 -7.257 1.00 88.50 95 GLU A O 1
ATOM 733 N N . PRO A 1 96 ? 18.953 1.107 -9.291 1.00 83.81 96 PRO A N 1
ATOM 734 C CA . PRO A 1 96 ? 19.138 -0.259 -8.788 1.00 83.81 96 PRO A CA 1
ATOM 735 C C . PRO A 1 96 ? 20.316 -0.411 -7.817 1.00 83.81 96 PRO A C 1
ATOM 737 O O . PRO A 1 96 ? 20.262 -1.261 -6.934 1.00 83.81 96 PRO A O 1
ATOM 740 N N . GLU A 1 97 ? 21.333 0.449 -7.930 1.00 87.88 97 GLU A N 1
ATOM 741 C CA . GLU A 1 97 ? 22.487 0.506 -7.018 1.00 87.88 97 GLU A CA 1
ATOM 742 C C . GLU A 1 97 ? 22.120 0.993 -5.604 1.00 87.88 97 GLU A C 1
ATOM 744 O O . GLU A 1 97 ? 22.786 0.649 -4.631 1.00 87.88 97 GLU A O 1
ATOM 749 N N . ILE A 1 98 ? 21.060 1.799 -5.474 1.00 87.44 98 ILE A N 1
ATOM 750 C CA . ILE A 1 98 ? 20.583 2.334 -4.189 1.00 87.44 98 ILE A CA 1
ATOM 751 C C . ILE A 1 98 ? 19.422 1.495 -3.657 1.00 87.44 98 ILE A C 1
ATOM 753 O O . ILE A 1 98 ? 19.312 1.252 -2.453 1.00 87.44 98 ILE A O 1
ATOM 757 N N . PHE A 1 99 ? 18.525 1.070 -4.546 1.00 83.12 99 PHE A N 1
ATOM 758 C CA . PHE A 1 99 ? 17.326 0.335 -4.185 1.00 83.12 99 PHE A CA 1
ATOM 759 C C . PHE A 1 99 ? 16.871 -0.582 -5.338 1.00 83.12 99 PHE A C 1
ATOM 761 O O . PHE A 1 99 ? 16.675 -0.099 -6.452 1.00 83.12 99 PHE A O 1
ATOM 768 N N . PRO A 1 100 ? 16.605 -1.883 -5.092 1.00 79.75 100 PRO A N 1
ATOM 769 C CA . PRO A 1 100 ? 16.344 -2.882 -6.141 1.00 79.75 100 PRO A CA 1
ATOM 770 C C . PRO A 1 100 ? 14.960 -2.773 -6.820 1.00 79.75 100 PRO A C 1
ATOM 772 O O . PRO A 1 100 ? 14.497 -3.713 -7.469 1.00 79.75 100 PRO A O 1
ATOM 775 N N . GLY A 1 101 ? 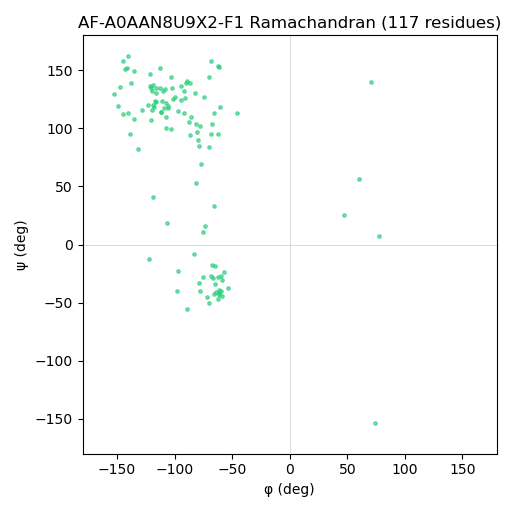14.261 -1.648 -6.669 1.00 81.75 101 GLY A N 1
ATOM 776 C CA . GLY A 1 101 ? 12.932 -1.441 -7.230 1.00 81.75 101 GLY A CA 1
ATOM 777 C C . GLY A 1 101 ? 12.702 -0.046 -7.794 1.00 81.75 101 GLY A C 1
ATOM 778 O O . GLY A 1 101 ? 13.409 0.909 -7.497 1.00 81.75 101 GLY A O 1
ATOM 779 N N . LEU A 1 102 ? 11.670 0.076 -8.617 1.00 83.50 102 LEU A N 1
ATOM 780 C CA . LEU A 1 102 ? 11.205 1.322 -9.201 1.00 83.50 102 LEU A CA 1
ATOM 781 C C . LEU A 1 102 ? 10.151 1.958 -8.290 1.00 83.50 102 LEU A C 1
ATOM 783 O O . LEU A 1 102 ? 9.141 1.345 -7.943 1.00 83.50 102 LEU A O 1
ATOM 787 N N . VAL A 1 103 ? 10.373 3.215 -7.922 1.00 86.94 103 VAL A N 1
ATOM 788 C CA . VAL A 1 103 ? 9.412 4.043 -7.189 1.00 86.94 103 VAL A CA 1
ATOM 789 C C . VAL A 1 103 ? 8.568 4.809 -8.201 1.00 86.94 103 VAL A C 1
ATOM 791 O O . VAL A 1 103 ? 9.079 5.691 -8.887 1.00 86.94 103 VAL A O 1
ATOM 794 N N . TYR A 1 104 ? 7.274 4.507 -8.286 1.00 83.56 104 TYR A N 1
ATOM 795 C CA . TYR A 1 104 ? 6.338 5.170 -9.195 1.00 83.56 104 TYR A CA 1
ATOM 796 C C . TYR A 1 104 ? 5.412 6.119 -8.431 1.00 83.56 104 TYR A C 1
ATOM 798 O O . TYR A 1 104 ? 4.630 5.699 -7.579 1.00 83.56 104 TYR A O 1
ATOM 806 N N . ARG A 1 105 ? 5.454 7.410 -8.745 1.00 85.44 105 ARG A N 1
ATOM 807 C CA . ARG A 1 105 ? 4.666 8.469 -8.104 1.00 85.44 105 ARG A CA 1
ATOM 808 C C . ARG A 1 105 ? 3.506 8.876 -9.007 1.00 85.44 105 ARG A C 1
ATOM 810 O O . ARG A 1 105 ? 3.657 9.675 -9.928 1.00 85.44 105 ARG A O 1
ATOM 817 N N . MET A 1 106 ? 2.323 8.357 -8.709 1.00 76.94 106 MET A N 1
ATOM 818 C CA . MET A 1 106 ? 1.083 8.718 -9.389 1.00 76.94 106 MET A CA 1
ATOM 819 C C . MET A 1 106 ? 0.515 10.013 -8.794 1.00 76.94 106 MET A C 1
ATOM 821 O O . MET A 1 106 ? 0.396 10.144 -7.574 1.00 76.94 106 MET A O 1
ATOM 825 N N . LYS A 1 107 ? 0.172 10.990 -9.645 1.00 78.88 107 LYS A N 1
ATOM 826 C CA . LYS A 1 107 ? -0.403 12.274 -9.199 1.00 78.88 107 LYS A CA 1
ATOM 827 C C . LYS A 1 107 ? -1.895 12.171 -8.869 1.00 78.88 107 LYS A C 1
ATOM 829 O O . LYS A 1 107 ? -2.350 12.856 -7.958 1.00 78.88 107 LYS A O 1
ATOM 834 N N . GLN A 1 108 ? -2.634 11.314 -9.576 1.00 66.44 108 GLN A N 1
ATOM 835 C CA . GLN A 1 108 ? -4.077 11.154 -9.408 1.00 66.44 108 GLN A CA 1
ATOM 836 C C . GLN A 1 108 ? -4.497 9.682 -9.609 1.00 66.44 108 GLN A C 1
ATOM 838 O O . GLN A 1 108 ? -4.395 9.194 -10.732 1.00 66.44 108 GLN A O 1
ATOM 843 N N . PRO A 1 109 ? -4.959 8.981 -8.550 1.00 69.12 109 PRO A N 1
ATOM 844 C CA . PRO A 1 109 ? -4.898 9.388 -7.141 1.00 69.12 109 PRO A CA 1
ATOM 845 C C . PRO A 1 109 ? -3.445 9.566 -6.668 1.00 69.12 109 PRO A C 1
ATOM 847 O O . PRO A 1 109 ? -2.525 8.956 -7.209 1.00 69.12 109 PRO A O 1
ATOM 850 N N . LYS A 1 110 ? -3.221 10.420 -5.662 1.00 71.62 110 LYS A N 1
ATOM 851 C CA . LYS A 1 110 ? -1.876 10.711 -5.139 1.00 71.62 110 LYS A CA 1
ATOM 852 C C . LYS A 1 110 ? -1.299 9.484 -4.427 1.00 71.62 110 LYS A C 1
ATOM 854 O O . LYS A 1 110 ? -1.580 9.264 -3.258 1.00 71.62 110 LYS A O 1
ATOM 859 N N . THR A 1 111 ? -0.504 8.675 -5.116 1.00 67.38 111 THR A N 1
ATOM 860 C CA . THR A 1 111 ? -0.090 7.337 -4.653 1.00 67.38 111 THR A CA 1
ATOM 861 C C . THR A 1 111 ? 1.354 7.029 -5.042 1.00 67.38 111 THR A C 1
ATOM 863 O O . THR A 1 111 ? 1.855 7.549 -6.038 1.00 67.38 111 THR A O 1
ATOM 866 N N . VAL A 1 112 ? 2.037 6.196 -4.247 1.00 77.19 112 V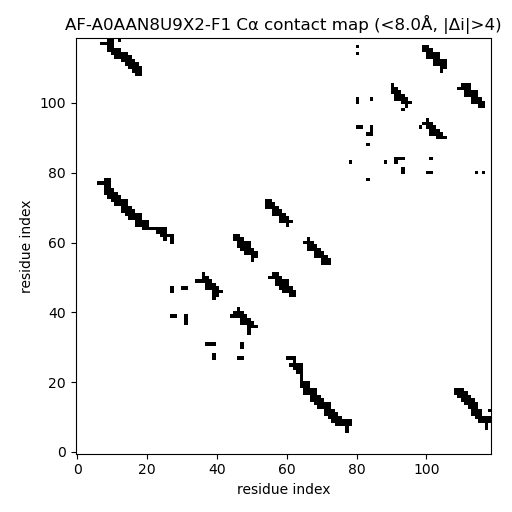AL A N 1
ATOM 867 C CA . VAL A 1 112 ? 3.414 5.759 -4.510 1.00 77.19 112 VAL A CA 1
ATOM 868 C C . VAL A 1 112 ? 3.463 4.237 -4.639 1.00 77.19 112 VAL A C 1
ATOM 870 O O . VAL A 1 112 ? 3.363 3.514 -3.654 1.00 77.19 112 VAL A O 1
ATOM 873 N N . LEU A 1 113 ? 3.644 3.732 -5.855 1.00 73.69 113 LEU A N 1
ATOM 874 C CA . LEU A 1 113 ? 3.809 2.301 -6.096 1.00 73.69 113 LEU A CA 1
ATOM 875 C C . LEU A 1 113 ? 5.291 1.926 -6.014 1.00 73.69 113 LEU A C 1
ATOM 877 O O . LEU A 1 113 ? 6.146 2.673 -6.489 1.00 73.69 113 LEU A O 1
ATOM 881 N N . LEU A 1 114 ? 5.585 0.769 -5.426 1.00 75.44 114 LEU A 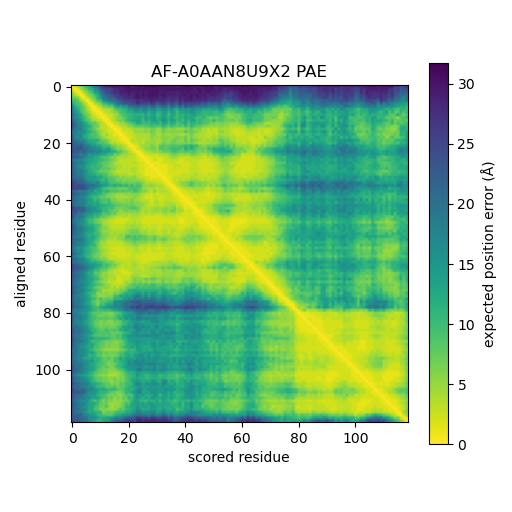N 1
ATOM 882 C CA . LEU A 1 114 ? 6.928 0.209 -5.362 1.00 75.44 114 LEU A CA 1
ATOM 883 C C . LEU A 1 114 ? 6.968 -1.045 -6.237 1.00 75.44 114 LEU A C 1
ATOM 885 O O . LEU A 1 114 ? 6.284 -2.029 -5.964 1.00 75.44 114 LEU A O 1
ATOM 889 N N . VAL A 1 115 ? 7.742 -1.005 -7.316 1.00 75.38 115 VAL A N 1
ATOM 890 C CA . VAL A 1 115 ? 7.835 -2.098 -8.287 1.00 75.38 115 VAL A CA 1
ATOM 891 C C . VAL A 1 115 ? 9.177 -2.788 -8.126 1.00 75.38 115 VAL A C 1
ATOM 893 O O . VAL A 1 115 ? 10.199 -2.206 -8.454 1.00 75.38 115 VAL A O 1
ATOM 896 N N . LEU A 1 116 ? 9.204 -4.015 -7.615 1.00 72.81 116 LEU A N 1
ATOM 897 C CA . LEU A 1 116 ? 10.455 -4.750 -7.423 1.00 72.81 116 LEU A CA 1
ATOM 898 C C . LEU A 1 116 ? 10.724 -5.659 -8.626 1.00 72.81 116 LEU A C 1
ATOM 900 O O . LEU A 1 116 ? 9.812 -6.317 -9.132 1.00 72.81 116 LEU A O 1
ATOM 904 N N . ALA A 1 117 ? 11.973 -5.693 -9.096 1.00 60.88 117 ALA A N 1
ATOM 905 C CA . ALA A 1 117 ? 12.405 -6.705 -10.050 1.00 60.88 117 ALA A CA 1
ATOM 906 C C . ALA A 1 117 ? 12.629 -7.990 -9.251 1.00 60.88 117 ALA A C 1
ATOM 908 O O . ALA A 1 117 ? 13.642 -8.127 -8.578 1.00 60.88 117 ALA A O 1
ATOM 909 N N . SER A 1 118 ? 11.665 -8.905 -9.331 1.00 62.34 118 SER A N 1
ATOM 910 C CA . SER A 1 118 ? 11.624 -10.214 -8.662 1.00 62.34 118 SER A CA 1
ATOM 911 C C . SER A 1 118 ? 11.411 -10.221 -7.139 1.00 62.34 118 SER A C 1
ATOM 913 O O . SER A 1 118 ? 11.936 -9.409 -6.379 1.00 62.34 118 SER A O 1
ATOM 915 N N . GLY A 1 119 ? 10.587 -11.189 -6.734 1.00 45.75 119 GLY A N 1
ATOM 916 C CA . GLY A 1 119 ? 10.630 -11.911 -5.469 1.00 45.75 119 GLY A CA 1
ATOM 917 C C . GLY A 1 119 ? 10.927 -13.362 -5.753 1.00 45.75 119 GLY A C 1
ATOM 918 O O . GLY A 1 119 ? 10.391 -13.835 -6.780 1.00 45.75 119 GLY A O 1
#

Secondary structure (DSSP, 8-state):
-----------EEEEEEEEE--SS---HHHHHHH-SSEEE-TTT-SEEEEEETTTTEEEEEETTSEEEEEEEE---S---HHHHHHHTTTTEEE-TTT-SEEEEEETTTTEEEEEES--

pLDDT: mean 76.62, std 12.99, range [36.56, 91.62]

Organism: Solanum bulbocastanum (NCBI:txid147425)

Radius of gyration: 18.0 Å; Cα contacts (8 Å, |Δi|>4): 242; chains: 1; 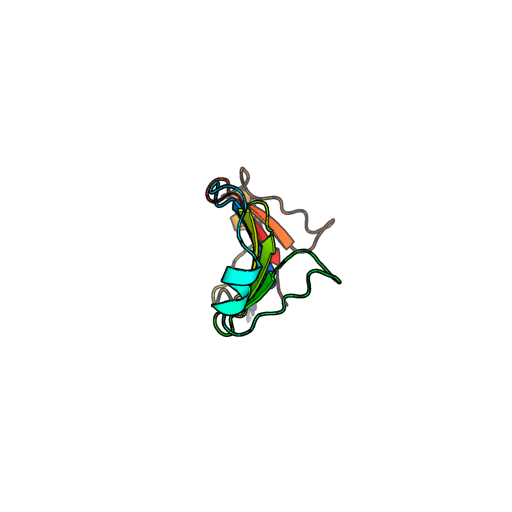bounding box: 42×38×53 Å

Sequence (119 aa):
MADRSSAIIPTLQNITATLSLDCGKLDLKAIALQARNEEYNPKRLPLVIMRIREPKTTTLIFAAGKINIVASCDVRFPNRLEGLAIAHSAFSSYEPEIFPGLVYRMKQPKTVLLVLASG